Protein AF-A0A931EG20-F1 (afdb_monomer_lite)

Foldseek 3Di:
DDDDDDDPCPPDPDPPVSVVVVVVVVVVLVLCVLVVNNPPDPVVVVVVVVVVVVVVVPDDPVRVVVVVVVSVVSVVVVVVVVVVVVVVVVVVVVVPPPDDLVNLQVQLVVLVWDRDPDSVCSVVRSVVSVVVSVVVVD

Sequence (138 aa):
MSSNGNGNGNGNSHSPEQGLRVHHLANLGGLIALAGLDLEPPDFLLGALLSVAQEASRLTTSQRAHVATIGRKKLDERATGKRAWKSWRRAQDLHAITLSSGQVREIIEALGGQTPENPTKLVLALTEALTEVCDETA

Structure (mmCIF, N/CA/C/O backbone):
data_AF-A0A931EG20-F1
#
_entry.id   AF-A0A931EG20-F1
#
loop_
_atom_site.group_PDB
_atom_site.id
_atom_site.type_symbol
_atom_site.label_atom_id
_atom_site.label_alt_id
_atom_site.label_comp_id
_atom_site.label_asym_id
_atom_site.label_entity_id
_atom_site.label_seq_id
_atom_site.pdbx_PDB_ins_code
_atom_site.Cartn_x
_atom_site.Cartn_y
_atom_site.Cartn_z
_atom_site.occupancy
_atom_site.B_iso_or_equiv
_atom_site.auth_seq_id
_atom_site.auth_comp_id
_atom_site.auth_asym_id
_atom_site.auth_atom_id
_atom_site.pdbx_PDB_model_num
ATOM 1 N N . MET A 1 1 ? 32.138 -48.371 -7.899 1.00 37.22 1 MET A N 1
ATOM 2 C CA . MET A 1 1 ? 31.805 -47.570 -9.096 1.00 37.22 1 MET A CA 1
ATOM 3 C C . MET A 1 1 ? 30.295 -47.463 -9.143 1.00 37.22 1 MET A C 1
ATOM 5 O O . MET A 1 1 ? 29.659 -48.495 -9.040 1.00 37.22 1 MET A O 1
ATOM 9 N N . SER A 1 2 ? 29.628 -46.334 -9.260 1.00 36.34 2 SER A N 1
ATOM 10 C CA . SER A 1 2 ? 29.909 -44.942 -8.937 1.00 36.34 2 SER A CA 1
ATOM 11 C C . SER A 1 2 ? 28.528 -44.303 -8.768 1.00 36.34 2 SER A C 1
ATOM 13 O O . SER A 1 2 ? 27.530 -44.806 -9.276 1.00 36.34 2 SER A O 1
ATOM 15 N N . SER A 1 3 ? 28.524 -43.237 -7.990 1.00 41.59 3 SER A N 1
ATOM 16 C CA . SER A 1 3 ? 27.440 -42.436 -7.443 1.00 41.59 3 SER A CA 1
ATOM 17 C C . SER A 1 3 ? 26.235 -42.063 -8.323 1.00 41.59 3 SER A C 1
ATOM 19 O O . SER A 1 3 ? 26.326 -41.917 -9.536 1.00 41.59 3 SER A O 1
ATOM 21 N N . ASN A 1 4 ? 25.213 -41.632 -7.575 1.00 40.16 4 ASN A N 1
ATOM 22 C CA . ASN A 1 4 ? 24.498 -40.355 -7.701 1.00 40.16 4 ASN A CA 1
ATOM 23 C C . ASN A 1 4 ? 23.164 -40.307 -8.455 1.00 40.16 4 ASN A C 1
ATOM 25 O O . ASN A 1 4 ? 23.092 -40.399 -9.673 1.00 40.16 4 ASN A O 1
ATOM 29 N N . GLY A 1 5 ? 22.129 -39.957 -7.688 1.00 38.25 5 GLY A N 1
ATOM 30 C CA . GLY A 1 5 ? 20.849 -39.449 -8.164 1.00 38.25 5 GLY A CA 1
ATOM 31 C C . GLY A 1 5 ? 20.198 -38.556 -7.109 1.00 38.25 5 GLY A C 1
ATOM 32 O O . GLY A 1 5 ? 19.162 -38.909 -6.569 1.00 38.25 5 GLY A O 1
ATOM 33 N N . ASN A 1 6 ? 20.887 -37.460 -6.775 1.00 41.06 6 ASN A N 1
ATOM 34 C CA . ASN A 1 6 ? 20.415 -36.226 -6.137 1.00 41.06 6 ASN A CA 1
ATOM 35 C C . ASN A 1 6 ? 19.208 -36.296 -5.187 1.00 41.06 6 ASN A C 1
ATOM 37 O O . ASN A 1 6 ? 18.049 -36.212 -5.595 1.00 41.06 6 ASN A O 1
ATOM 41 N N . GLY A 1 7 ? 19.512 -36.182 -3.893 1.00 43.47 7 GLY A N 1
ATOM 42 C CA . GLY A 1 7 ? 18.669 -35.391 -3.011 1.00 43.47 7 GLY A CA 1
ATOM 43 C C . GLY A 1 7 ? 18.597 -33.959 -3.542 1.00 43.47 7 GLY A C 1
ATOM 44 O O . GLY A 1 7 ? 19.594 -33.245 -3.548 1.00 43.47 7 GLY A O 1
ATOM 45 N N . ASN A 1 8 ? 17.414 -33.543 -3.983 1.00 38.06 8 ASN A N 1
ATOM 46 C CA . ASN A 1 8 ? 17.073 -32.131 -4.092 1.00 38.06 8 ASN A CA 1
ATOM 47 C C . ASN A 1 8 ? 15.948 -31.845 -3.100 1.00 38.06 8 ASN A C 1
ATOM 49 O O . ASN A 1 8 ? 14.795 -31.617 -3.461 1.00 38.06 8 ASN A O 1
ATOM 53 N N . GLY A 1 9 ? 16.301 -31.925 -1.817 1.00 43.25 9 GLY A N 1
ATOM 54 C CA . GLY A 1 9 ? 15.524 -31.315 -0.752 1.00 43.25 9 GLY A CA 1
ATOM 55 C C . GLY A 1 9 ? 15.597 -29.804 -0.912 1.00 43.25 9 GLY A C 1
ATOM 56 O O . GLY A 1 9 ? 16.387 -29.151 -0.240 1.00 43.25 9 GLY A O 1
ATOM 57 N N . ASN A 1 10 ? 14.783 -29.244 -1.806 1.00 39.03 10 ASN A N 1
ATOM 58 C CA . ASN A 1 10 ? 14.537 -27.810 -1.815 1.00 39.03 10 ASN A CA 1
ATOM 59 C C . ASN A 1 10 ? 13.463 -27.525 -0.760 1.00 39.03 10 ASN A C 1
ATOM 61 O O . ASN A 1 10 ? 12.270 -27.412 -1.046 1.00 39.03 10 ASN A O 1
ATOM 65 N N . GLY A 1 11 ? 13.909 -27.531 0.496 1.00 47.09 11 GLY A N 1
ATOM 66 C CA . GLY A 1 11 ? 13.113 -27.249 1.679 1.00 47.09 11 GLY A CA 1
ATOM 67 C C . GLY A 1 11 ? 12.663 -25.796 1.700 1.00 47.09 11 GLY A C 1
ATOM 68 O O . GLY A 1 11 ? 13.296 -24.962 2.331 1.00 47.09 11 GLY A O 1
ATOM 69 N N . ASN A 1 12 ? 11.564 -25.509 1.007 1.00 51.78 12 ASN A N 1
ATOM 70 C CA . ASN A 1 12 ? 10.726 -24.341 1.275 1.00 51.78 12 ASN A CA 1
ATOM 71 C C . ASN A 1 12 ? 9.267 -24.583 0.855 1.00 51.78 12 ASN A C 1
ATOM 73 O O . ASN A 1 12 ? 8.557 -23.687 0.402 1.00 51.78 12 ASN A O 1
ATOM 77 N N . SER A 1 13 ? 8.800 -25.824 0.997 1.00 53.84 13 SER A N 1
ATOM 78 C CA . SER A 1 13 ? 7.386 -26.162 0.870 1.00 53.84 13 SER A CA 1
ATOM 79 C C . SER A 1 13 ? 6.662 -25.732 2.145 1.00 53.84 13 SER A C 1
ATOM 81 O O . SER A 1 13 ? 6.383 -26.548 3.023 1.00 53.84 13 SER A O 1
ATOM 83 N N . HIS A 1 14 ? 6.407 -24.430 2.275 1.00 53.72 14 HIS A N 1
ATOM 84 C CA . HIS A 1 14 ? 5.450 -23.932 3.255 1.00 53.72 14 HIS A CA 1
ATOM 85 C C . HIS A 1 14 ? 4.123 -24.664 3.054 1.00 53.72 14 HIS A C 1
ATOM 87 O O . HIS A 1 14 ? 3.659 -24.811 1.919 1.00 53.72 14 HIS A O 1
ATOM 93 N N . SER A 1 15 ? 3.493 -25.105 4.143 1.00 68.62 15 SER A N 1
ATOM 94 C CA . SER A 1 15 ? 2.107 -25.557 4.041 1.00 68.62 15 SER A CA 1
ATOM 95 C C . SER A 1 15 ? 1.241 -24.405 3.502 1.00 68.62 15 SER A C 1
ATOM 97 O O . SER A 1 15 ? 1.586 -23.233 3.705 1.00 68.62 15 SER A O 1
ATOM 99 N N . PRO A 1 16 ? 0.109 -24.682 2.836 1.00 68.56 16 PRO A N 1
ATOM 100 C CA . PRO A 1 16 ? -0.788 -23.631 2.349 1.00 68.56 16 PRO A CA 1
ATOM 101 C C . PRO A 1 16 ? -1.142 -22.595 3.432 1.00 68.56 16 PRO A C 1
ATOM 103 O O . PRO A 1 16 ? -1.166 -21.393 3.174 1.00 68.56 16 PRO A O 1
ATOM 106 N N . GLU A 1 17 ? -1.316 -23.049 4.676 1.00 69.81 17 GLU A N 1
ATOM 107 C CA . GLU A 1 17 ? -1.572 -22.203 5.846 1.00 69.81 17 GLU A CA 1
ATOM 108 C C . GLU A 1 17 ? -0.372 -21.328 6.238 1.00 69.81 17 GLU A C 1
ATOM 110 O O . GLU A 1 17 ? -0.539 -20.158 6.590 1.00 69.81 17 GLU A O 1
ATOM 115 N N . GLN A 1 18 ? 0.848 -21.864 6.158 1.00 63.72 18 GLN A N 1
ATOM 116 C CA . GLN A 1 18 ? 2.073 -21.094 6.381 1.00 63.72 18 GLN A CA 1
ATOM 117 C C . GLN A 1 18 ? 2.273 -20.044 5.281 1.00 63.72 18 GLN A C 1
ATOM 119 O O . GLN A 1 18 ? 2.615 -18.904 5.591 1.00 63.72 18 GLN A O 1
ATOM 124 N N . GLY A 1 19 ? 1.973 -20.380 4.023 1.00 59.84 19 GLY A N 1
ATOM 125 C CA . GLY A 1 19 ? 1.984 -19.427 2.909 1.00 59.84 19 GLY A CA 1
ATOM 126 C C . GLY A 1 19 ? 0.989 -18.277 3.108 1.00 59.84 19 GLY A C 1
ATOM 127 O O . GLY A 1 19 ? 1.346 -17.110 2.943 1.00 59.84 19 GLY A O 1
ATOM 128 N N . LEU A 1 20 ? -0.233 -18.586 3.554 1.00 66.25 20 LEU A N 1
ATOM 129 C CA . LEU A 1 20 ? -1.257 -17.594 3.908 1.00 66.25 20 LEU A CA 1
ATOM 130 C C . LEU A 1 20 ? -0.806 -16.674 5.048 1.00 66.25 20 LEU A C 1
ATOM 132 O O . LEU A 1 20 ? -0.972 -15.456 4.958 1.00 66.25 20 LEU A O 1
ATOM 136 N N . ARG A 1 21 ? -0.201 -17.234 6.102 1.00 64.56 21 ARG A N 1
ATOM 137 C CA . ARG A 1 21 ? 0.314 -16.461 7.243 1.00 64.56 21 ARG A CA 1
ATOM 138 C C . ARG A 1 21 ? 1.452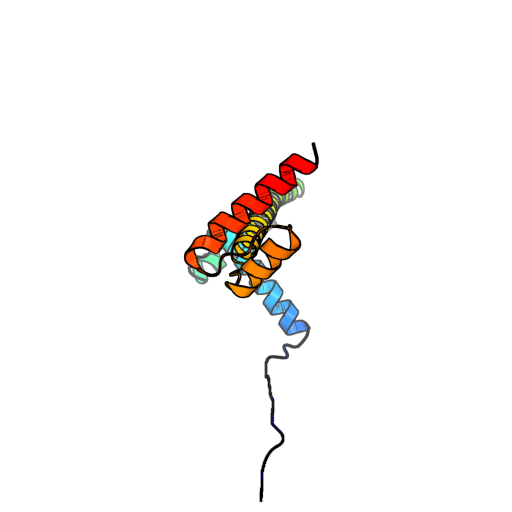 -15.527 6.844 1.00 64.56 21 ARG A C 1
ATOM 140 O O . ARG A 1 21 ? 1.418 -14.355 7.208 1.00 64.56 21 ARG A O 1
ATOM 147 N N . VAL A 1 22 ? 2.421 -16.006 6.064 1.00 62.81 22 VAL A N 1
ATOM 148 C CA . VAL A 1 22 ? 3.538 -15.182 5.570 1.00 62.81 22 VAL A CA 1
ATOM 149 C C . VAL A 1 22 ? 3.023 -14.050 4.683 1.00 62.81 22 VAL A C 1
ATOM 151 O O . VAL A 1 22 ? 3.418 -12.899 4.859 1.00 62.81 22 VAL A O 1
ATOM 154 N N . HIS A 1 23 ? 2.082 -14.342 3.783 1.00 68.38 23 HIS A N 1
ATOM 155 C CA . HIS A 1 23 ? 1.463 -13.321 2.942 1.00 68.38 23 HIS A CA 1
ATOM 156 C C . HIS A 1 23 ? 0.683 -12.284 3.767 1.00 68.38 23 HIS A C 1
ATOM 158 O O . HIS A 1 23 ? 0.747 -11.084 3.494 1.00 68.38 23 HIS A O 1
ATOM 164 N N . HIS A 1 24 ? -0.027 -12.724 4.808 1.00 66.19 24 HIS A N 1
ATOM 165 C CA . HIS A 1 24 ? -0.744 -11.825 5.707 1.00 66.19 24 HIS A CA 1
ATOM 166 C C . HIS A 1 24 ? 0.207 -10.904 6.486 1.00 66.19 24 HIS A C 1
ATOM 168 O O . HIS A 1 24 ? -0.017 -9.695 6.525 1.00 66.19 24 HIS A O 1
ATOM 174 N N . LEU A 1 25 ? 1.305 -11.444 7.023 1.00 63.78 25 LEU A N 1
AT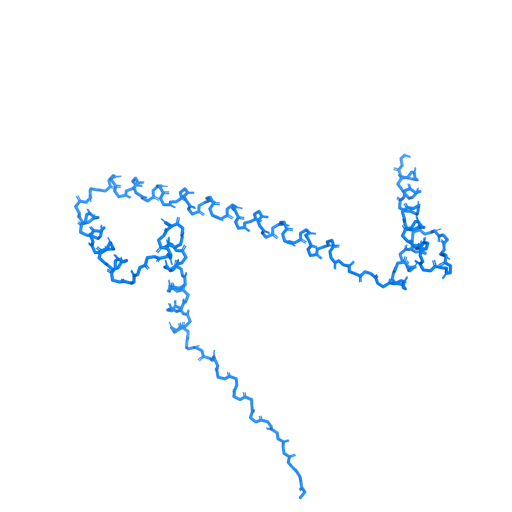OM 175 C CA . LEU A 1 25 ? 2.340 -10.667 7.712 1.00 63.78 25 LEU A CA 1
ATOM 176 C C . LEU A 1 25 ? 3.045 -9.678 6.773 1.00 63.78 25 LEU A C 1
ATOM 178 O O . LEU A 1 25 ? 3.237 -8.521 7.139 1.00 63.78 25 LEU A O 1
ATOM 182 N N . ALA A 1 26 ? 3.355 -10.085 5.539 1.00 63.22 26 ALA A N 1
ATOM 183 C CA . ALA A 1 26 ? 3.920 -9.195 4.524 1.00 63.22 26 ALA A CA 1
ATOM 184 C C . ALA A 1 26 ? 2.962 -8.043 4.168 1.00 63.22 26 ALA A C 1
ATOM 186 O O . ALA A 1 26 ? 3.391 -6.906 3.957 1.00 63.22 26 ALA A O 1
ATOM 187 N N . ASN A 1 27 ? 1.654 -8.311 4.145 1.00 76.00 27 ASN A N 1
ATOM 188 C CA . ASN A 1 27 ? 0.645 -7.273 3.962 1.00 76.00 27 ASN A CA 1
ATOM 189 C C . ASN A 1 27 ? 0.577 -6.315 5.153 1.00 76.00 27 ASN A C 1
ATOM 191 O O . ASN A 1 27 ? 0.508 -5.109 4.925 1.00 76.00 27 ASN A O 1
ATOM 195 N N . LEU A 1 28 ? 0.646 -6.814 6.392 1.00 74.25 28 LEU A N 1
ATOM 196 C CA . LEU A 1 28 ? 0.685 -5.969 7.590 1.00 74.25 28 LEU A CA 1
ATOM 197 C C . LEU A 1 28 ? 1.933 -5.079 7.609 1.00 74.25 28 LEU A C 1
ATOM 199 O O . LEU A 1 28 ? 1.795 -3.866 7.738 1.00 74.25 28 LEU A O 1
ATOM 203 N N . GLY A 1 29 ? 3.122 -5.634 7.358 1.00 77.75 29 GLY A N 1
ATOM 204 C CA . GLY A 1 29 ? 4.349 -4.839 7.211 1.00 77.75 29 GLY A CA 1
ATOM 205 C C . GLY A 1 29 ? 4.238 -3.799 6.090 1.00 77.75 29 GLY A C 1
ATOM 206 O O . GLY A 1 29 ? 4.625 -2.645 6.249 1.00 77.75 29 GLY A O 1
ATOM 207 N N . GLY A 1 30 ? 3.597 -4.165 4.976 1.00 78.44 30 GLY A N 1
ATOM 208 C CA . GLY A 1 30 ? 3.308 -3.240 3.885 1.00 78.44 30 GLY A CA 1
ATOM 209 C C . GLY A 1 30 ? 2.343 -2.106 4.249 1.00 78.44 30 GLY A C 1
ATOM 210 O O . GLY A 1 30 ? 2.434 -1.051 3.630 1.00 78.44 30 GLY A O 1
ATOM 211 N N . LEU A 1 31 ? 1.427 -2.299 5.202 1.00 82.06 31 LEU A N 1
ATOM 212 C CA . LEU A 1 31 ? 0.543 -1.243 5.713 1.00 82.06 31 LEU A CA 1
ATOM 213 C C . LEU A 1 31 ? 1.278 -0.322 6.692 1.00 82.06 31 LEU A C 1
ATOM 215 O O . LEU A 1 31 ? 1.123 0.891 6.593 1.00 82.06 31 LEU A O 1
ATOM 219 N N . ILE A 1 32 ? 2.111 -0.884 7.571 1.00 83.69 32 ILE A N 1
ATOM 220 C CA . ILE A 1 32 ? 2.969 -0.125 8.495 1.00 83.69 32 ILE A CA 1
ATOM 221 C C . ILE A 1 32 ? 3.905 0.814 7.717 1.00 83.69 32 ILE A C 1
ATOM 223 O O . ILE A 1 32 ? 3.964 2.004 8.018 1.00 83.69 32 ILE A O 1
ATOM 227 N N . ALA A 1 33 ? 4.530 0.330 6.640 1.00 82.62 33 ALA A N 1
ATOM 228 C CA . ALA A 1 33 ? 5.366 1.162 5.772 1.00 82.62 33 ALA A CA 1
ATOM 229 C C . ALA A 1 33 ? 4.580 2.272 5.052 1.00 82.62 33 ALA A C 1
ATOM 231 O O . ALA A 1 33 ? 5.057 3.391 4.909 1.00 82.62 33 ALA A O 1
ATOM 232 N N . LEU A 1 34 ? 3.341 2.009 4.618 1.00 80.81 34 LEU A N 1
ATOM 233 C CA . LEU A 1 34 ? 2.494 3.054 4.018 1.00 80.81 34 LEU A CA 1
ATOM 234 C C . LEU A 1 34 ? 2.066 4.124 5.016 1.00 80.81 34 LEU A C 1
ATOM 236 O O . LEU A 1 34 ? 1.795 5.253 4.611 1.00 80.81 34 LEU A O 1
ATOM 240 N N . ALA A 1 35 ? 1.975 3.755 6.290 1.00 82.94 35 ALA A N 1
ATOM 241 C CA . ALA A 1 35 ? 1.728 4.680 7.381 1.00 82.94 35 ALA A CA 1
ATOM 242 C C . ALA A 1 35 ? 2.996 5.450 7.805 1.00 82.94 35 ALA A C 1
ATOM 244 O O . ALA A 1 35 ? 2.882 6.348 8.633 1.00 82.94 35 ALA A O 1
ATOM 245 N N . GLY A 1 36 ? 4.170 5.135 7.237 1.00 83.44 36 GLY A N 1
ATOM 246 C CA . GLY A 1 36 ? 5.450 5.768 7.573 1.00 83.44 36 GLY A CA 1
ATOM 247 C C . GLY A 1 36 ? 6.025 5.329 8.921 1.00 83.44 36 GLY A C 1
ATOM 248 O O . GLY A 1 36 ? 6.755 6.091 9.542 1.00 83.44 36 GLY A O 1
ATOM 249 N N . LEU A 1 37 ? 5.653 4.137 9.394 1.00 83.75 37 LEU A N 1
ATOM 250 C CA . LEU A 1 37 ? 6.030 3.610 10.709 1.00 83.75 37 LEU A CA 1
ATOM 251 C C . LEU A 1 37 ? 7.026 2.438 10.612 1.00 83.75 37 LEU A C 1
ATOM 253 O O . LEU A 1 37 ? 7.235 1.715 11.578 1.00 83.75 37 LEU A O 1
ATOM 257 N N . ASP A 1 38 ? 7.627 2.201 9.446 1.00 84.56 38 ASP A N 1
ATOM 258 C CA . ASP A 1 38 ? 8.535 1.074 9.188 1.00 84.56 38 ASP A CA 1
ATOM 259 C C . ASP A 1 38 ? 9.909 1.192 9.862 1.00 84.56 38 ASP A C 1
ATOM 261 O O . ASP A 1 38 ? 10.647 0.209 9.904 1.00 84.56 38 ASP A O 1
ATOM 265 N N . LEU A 1 39 ? 10.232 2.363 10.415 1.00 86.44 39 LEU A N 1
ATOM 266 C CA . LEU A 1 39 ? 11.452 2.605 11.190 1.00 86.44 39 LEU A CA 1
ATOM 267 C C . LEU A 1 39 ? 11.240 2.500 12.706 1.00 86.44 39 LEU A C 1
ATOM 269 O O . LEU A 1 39 ? 12.213 2.537 13.458 1.00 86.44 39 LEU A O 1
ATOM 273 N N . GLU A 1 40 ? 9.992 2.380 13.158 1.00 88.19 40 GLU A N 1
ATOM 274 C CA . GLU A 1 40 ? 9.671 2.357 14.582 1.00 88.19 40 GLU A CA 1
ATOM 275 C C . GLU A 1 40 ? 9.945 0.982 15.210 1.00 88.19 40 GLU A C 1
ATOM 277 O O . GLU A 1 40 ? 9.772 -0.056 14.555 1.00 88.19 40 GLU A O 1
ATOM 282 N N . PRO A 1 41 ? 10.345 0.933 16.493 1.00 88.19 41 PRO A N 1
ATOM 283 C CA . PRO A 1 41 ? 10.641 -0.327 17.151 1.00 88.19 41 PRO A CA 1
ATOM 284 C C . PRO A 1 41 ? 9.355 -1.137 17.436 1.00 88.19 41 PRO A C 1
ATOM 286 O O . PRO A 1 41 ? 8.257 -0.575 17.547 1.00 88.19 41 PRO A O 1
ATOM 289 N N . PRO A 1 42 ? 9.447 -2.479 17.555 1.00 84.75 42 PRO A N 1
ATOM 290 C CA . PRO A 1 42 ? 8.269 -3.349 17.649 1.00 84.75 42 PRO A CA 1
ATOM 291 C C . PRO A 1 42 ? 7.355 -3.080 18.852 1.00 84.75 42 PRO A C 1
ATOM 293 O O . PRO A 1 42 ? 6.142 -3.266 18.760 1.00 84.75 42 PRO A O 1
ATOM 296 N N . ASP A 1 43 ? 7.921 -2.657 19.979 1.00 89.19 43 ASP A N 1
ATOM 297 C CA . ASP A 1 43 ? 7.203 -2.303 21.204 1.00 89.19 43 ASP A CA 1
ATOM 298 C C . ASP A 1 43 ? 6.376 -1.022 21.031 1.00 89.19 43 ASP A C 1
ATOM 300 O O . ASP A 1 43 ? 5.198 -1.003 21.400 1.00 89.19 43 ASP A O 1
ATOM 304 N N . PHE A 1 44 ? 6.939 0.005 20.387 1.00 90.50 44 PHE A N 1
ATOM 305 C CA . PHE A 1 44 ? 6.198 1.211 20.014 1.00 90.50 44 PHE A CA 1
ATOM 306 C C . PHE A 1 44 ? 5.051 0.883 19.056 1.00 90.50 44 PHE A C 1
ATOM 308 O O . PHE A 1 44 ? 3.912 1.289 19.293 1.00 90.50 44 PHE A O 1
ATOM 315 N N . LEU A 1 45 ? 5.322 0.100 18.005 1.00 87.38 45 LEU A N 1
ATOM 316 C CA . LEU A 1 45 ? 4.303 -0.320 17.039 1.00 87.38 45 LEU A CA 1
ATOM 317 C C . LEU A 1 45 ? 3.154 -1.070 17.715 1.00 87.38 45 LEU A C 1
ATOM 319 O O . LEU A 1 45 ? 1.985 -0.792 17.443 1.00 87.38 45 LEU A O 1
ATOM 323 N N . LEU A 1 46 ? 3.471 -1.994 18.625 1.00 87.31 46 LEU A N 1
ATOM 324 C CA . LEU A 1 46 ? 2.465 -2.720 19.390 1.00 87.31 46 LEU A CA 1
ATOM 325 C C . LEU A 1 46 ? 1.642 -1.772 20.275 1.00 87.31 46 LEU A C 1
ATOM 327 O O . LEU A 1 46 ? 0.414 -1.844 20.257 1.00 87.31 46 LEU A O 1
ATOM 331 N N . GLY A 1 47 ? 2.288 -0.855 21.000 1.00 92.94 47 GLY A N 1
ATOM 332 C CA . GLY A 1 47 ? 1.605 0.144 21.827 1.00 92.94 47 GLY A CA 1
ATOM 333 C C . GLY A 1 47 ? 0.690 1.070 21.017 1.00 92.94 47 GLY A C 1
ATOM 334 O O . GLY A 1 47 ? -0.454 1.323 21.410 1.00 92.94 47 GLY A O 1
ATOM 335 N N . ALA A 1 48 ? 1.148 1.515 19.847 1.00 90.44 48 ALA A N 1
ATOM 336 C CA . ALA A 1 48 ? 0.367 2.326 18.921 1.00 90.44 48 ALA A CA 1
ATOM 337 C C . ALA A 1 48 ? -0.857 1.558 18.397 1.00 90.44 48 ALA A C 1
ATOM 339 O O . ALA A 1 48 ? -1.973 2.076 18.440 1.00 90.44 48 ALA A O 1
ATOM 340 N N . LEU A 1 49 ? -0.683 0.303 17.970 1.00 89.25 49 LEU A N 1
ATOM 341 C CA . LEU A 1 49 ? -1.784 -0.541 17.494 1.00 89.25 49 LEU A CA 1
ATOM 342 C C . LEU A 1 49 ? -2.813 -0.831 18.592 1.00 89.25 49 LEU A C 1
ATOM 344 O O . LEU A 1 49 ? -4.012 -0.793 18.318 1.00 89.25 49 LEU A O 1
ATOM 348 N N . LEU A 1 50 ? -2.3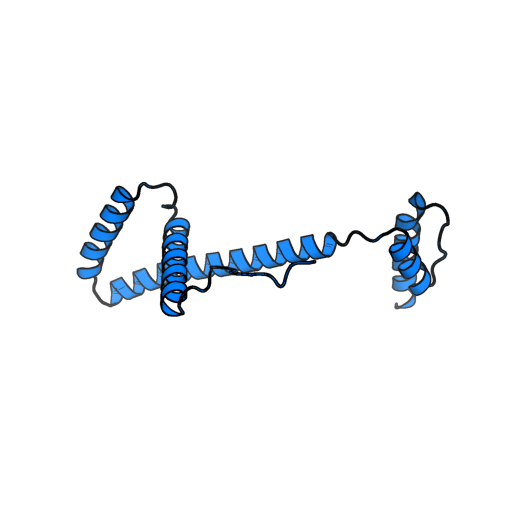74 -1.074 19.829 1.00 91.94 50 LEU A N 1
ATOM 349 C CA . LEU A 1 50 ? -3.270 -1.261 20.975 1.00 91.94 50 LEU A CA 1
ATOM 350 C C . LEU A 1 50 ? -4.064 0.014 21.287 1.00 91.94 50 LEU A C 1
ATOM 352 O O . LEU A 1 50 ? -5.275 -0.055 21.504 1.00 91.94 50 LEU A O 1
ATOM 356 N N . SER A 1 51 ? -3.410 1.176 21.233 1.00 93.50 51 SER A N 1
ATOM 357 C CA . SER A 1 51 ? -4.063 2.478 21.420 1.00 93.50 51 SER A CA 1
ATOM 358 C C . SER A 1 51 ? -5.113 2.735 20.334 1.00 93.50 51 SER A C 1
ATOM 360 O O . SER A 1 51 ? -6.253 3.095 20.629 1.00 93.50 51 SER A O 1
ATOM 362 N N . VAL A 1 52 ? -4.770 2.462 19.071 1.00 92.19 52 VAL A N 1
ATOM 363 C CA . VAL A 1 52 ? -5.700 2.565 17.937 1.00 92.19 52 VAL A CA 1
ATOM 364 C C . VAL A 1 52 ? -6.850 1.568 18.066 1.00 92.19 52 VAL A C 1
ATOM 366 O O . VAL A 1 52 ? -7.983 1.925 17.765 1.00 92.19 52 VAL A O 1
ATOM 369 N N . ALA A 1 53 ? -6.606 0.338 18.524 1.00 90.81 53 ALA A N 1
ATOM 370 C CA . ALA A 1 53 ? -7.659 -0.657 18.726 1.00 90.81 53 ALA A CA 1
ATOM 371 C C . ALA A 1 53 ? -8.664 -0.210 19.798 1.00 90.81 53 ALA A C 1
ATOM 373 O O . ALA A 1 53 ? -9.878 -0.348 19.613 1.00 90.81 53 ALA A O 1
ATOM 374 N N . GLN A 1 54 ? -8.165 0.374 20.891 1.00 95.12 54 GLN A N 1
ATOM 375 C CA . GLN A 1 54 ? -9.009 0.946 21.932 1.00 95.12 54 GLN A CA 1
ATOM 376 C C . GLN A 1 54 ? -9.850 2.104 21.387 1.00 95.12 54 GLN A C 1
ATOM 378 O O . GLN A 1 54 ? -11.062 2.124 21.603 1.00 95.12 54 GLN A O 1
ATOM 383 N N . GLU A 1 55 ? -9.251 3.018 20.629 1.00 93.44 55 GLU A N 1
ATOM 384 C CA . GLU A 1 55 ? -9.982 4.137 20.033 1.00 93.44 55 GLU A CA 1
ATOM 385 C C . GLU A 1 55 ? -11.005 3.657 18.996 1.00 93.44 55 GLU A C 1
ATOM 387 O O . GLU A 1 55 ? -12.172 4.044 19.026 1.00 93.44 55 GLU A O 1
ATOM 392 N N . ALA A 1 56 ? -10.616 2.707 18.145 1.00 92.75 56 ALA A N 1
ATOM 393 C CA . ALA A 1 56 ? -11.490 2.098 17.154 1.00 92.75 56 ALA A CA 1
ATOM 394 C C . ALA A 1 56 ? -12.732 1.469 17.796 1.00 92.75 56 ALA A C 1
ATOM 396 O O . ALA A 1 56 ? -13.821 1.571 17.233 1.00 92.75 56 ALA A O 1
ATOM 397 N N . SER A 1 57 ? -12.597 0.852 18.978 1.00 94.06 57 SER A N 1
ATOM 398 C CA . SER A 1 57 ? -13.723 0.252 19.708 1.00 94.06 57 SER A CA 1
ATOM 399 C C . SER A 1 57 ? -14.823 1.260 20.065 1.00 94.06 57 SER A C 1
ATOM 401 O O . SER A 1 57 ? -15.990 0.878 20.128 1.00 94.06 57 SER A O 1
ATOM 403 N N . ARG A 1 58 ? -14.474 2.544 20.208 1.00 96.81 58 ARG A N 1
ATOM 404 C CA . ARG A 1 58 ? -15.385 3.639 20.574 1.00 96.81 58 ARG A CA 1
ATOM 405 C C . ARG A 1 58 ? -16.036 4.317 19.370 1.00 96.81 58 ARG A C 1
ATOM 407 O O . ARG A 1 58 ? -16.965 5.101 19.542 1.00 96.81 58 ARG A O 1
ATOM 414 N N . LEU A 1 59 ? -15.564 4.026 18.158 1.00 95.81 59 LEU A N 1
ATOM 415 C CA . LEU A 1 59 ? -16.073 4.659 16.948 1.00 95.81 59 LEU A CA 1
ATOM 416 C C . LEU A 1 59 ? -17.462 4.140 16.576 1.00 95.81 59 LEU A C 1
ATOM 418 O O . LEU A 1 59 ? -17.699 2.930 16.475 1.00 95.81 59 LEU A O 1
ATOM 422 N N . THR A 1 60 ? -18.336 5.084 16.246 1.00 97.44 60 THR A N 1
ATOM 423 C CA . THR A 1 60 ? -19.619 4.826 15.588 1.00 97.44 60 THR A CA 1
ATOM 424 C C . THR A 1 60 ? -19.418 4.294 14.164 1.00 97.44 60 THR A C 1
ATOM 426 O O . THR A 1 60 ? -18.344 4.417 13.566 1.00 97.44 60 THR A O 1
ATOM 429 N N . THR A 1 61 ? -20.472 3.733 13.569 1.00 95.31 61 THR A N 1
ATOM 430 C CA . THR A 1 61 ? -20.428 3.190 12.201 1.00 95.31 61 THR A CA 1
ATOM 431 C C . THR A 1 61 ? -20.000 4.230 11.161 1.00 95.31 61 THR A C 1
ATOM 433 O O . THR A 1 61 ? -19.198 3.919 10.281 1.00 95.31 61 THR A O 1
ATOM 436 N N . SER A 1 62 ? -20.479 5.474 11.269 1.00 94.81 62 SER A N 1
ATOM 437 C CA . SER A 1 62 ? -20.123 6.552 10.335 1.00 94.81 62 SER A CA 1
ATOM 438 C C . SER A 1 62 ? -18.649 6.950 10.453 1.00 94.81 62 SER A C 1
ATOM 4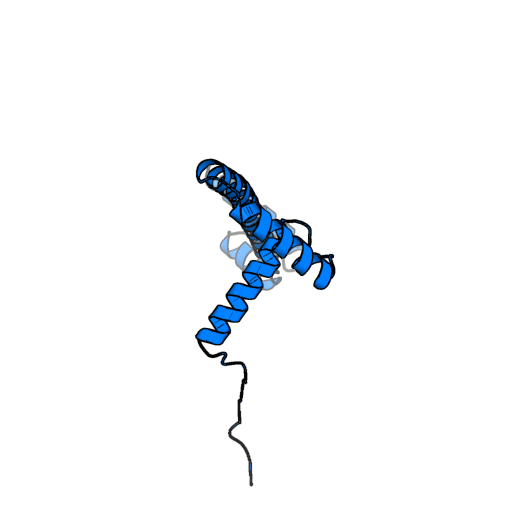40 O O . SER A 1 62 ? -17.969 7.115 9.441 1.00 94.81 62 SER A O 1
ATOM 442 N N . GLN A 1 63 ? -18.117 7.016 11.675 1.00 95.38 63 GLN A N 1
ATOM 443 C CA . GLN A 1 63 ? -16.699 7.293 11.918 1.00 95.38 63 GLN A CA 1
ATOM 444 C C . GLN A 1 63 ? -15.805 6.165 11.388 1.00 95.38 63 GLN A C 1
ATOM 446 O O . GLN A 1 63 ? -14.796 6.430 10.736 1.00 95.38 63 GLN A O 1
ATOM 451 N N . ARG A 1 64 ? -16.204 4.900 11.577 1.00 93.94 64 ARG A N 1
ATOM 452 C CA . ARG A 1 64 ? -15.498 3.747 10.990 1.00 93.94 64 ARG A CA 1
ATOM 453 C C . ARG A 1 64 ? -15.491 3.798 9.461 1.00 93.94 64 ARG A C 1
ATOM 455 O O . ARG A 1 64 ? -14.457 3.534 8.850 1.00 93.94 64 ARG A O 1
ATOM 462 N N . ALA A 1 65 ? -16.610 4.177 8.841 1.00 92.56 65 ALA A N 1
ATOM 463 C CA . ALA A 1 65 ? -16.693 4.350 7.390 1.00 92.56 65 ALA A CA 1
ATOM 464 C C . ALA A 1 65 ? -15.767 5.473 6.887 1.00 92.56 65 ALA A C 1
ATOM 466 O O . ALA A 1 65 ? -15.111 5.324 5.851 1.00 92.56 65 ALA A O 1
ATOM 467 N N . HIS A 1 66 ? -15.652 6.567 7.642 1.00 93.94 66 HIS A N 1
ATOM 468 C CA . HIS A 1 66 ? -14.723 7.649 7.325 1.00 93.94 66 HIS A CA 1
ATOM 469 C C . HIS A 1 66 ? -13.257 7.187 7.380 1.00 93.94 66 HIS A C 1
ATOM 471 O O . HIS A 1 66 ? -12.523 7.371 6.408 1.00 93.94 66 HIS A O 1
ATOM 477 N N . VAL A 1 67 ? -12.847 6.492 8.449 1.00 91.88 67 VAL A N 1
ATOM 478 C CA . VAL A 1 67 ? -11.493 5.912 8.572 1.00 91.88 67 VAL A CA 1
ATOM 479 C C . VAL A 1 67 ? -11.192 4.954 7.413 1.00 91.88 67 VAL A C 1
ATOM 481 O O . VAL A 1 67 ? -10.129 5.034 6.793 1.00 91.88 67 VAL A O 1
ATOM 484 N N . ALA A 1 68 ? -12.148 4.094 7.052 1.00 90.81 68 ALA A N 1
ATOM 485 C CA . ALA A 1 68 ? -12.005 3.186 5.915 1.00 90.81 68 ALA A CA 1
ATOM 486 C C . ALA A 1 68 ? -11.836 3.930 4.578 1.00 90.81 68 ALA A C 1
ATOM 488 O O . ALA A 1 68 ? -11.104 3.464 3.703 1.00 90.81 68 ALA A O 1
ATOM 489 N N . THR A 1 69 ? -12.479 5.089 4.419 1.00 92.50 69 THR A N 1
ATOM 490 C CA . THR A 1 69 ? -12.359 5.933 3.221 1.00 92.50 69 THR A CA 1
ATOM 491 C C . THR A 1 69 ? -10.954 6.523 3.095 1.00 92.50 69 THR A C 1
ATOM 493 O O . THR A 1 69 ? -10.362 6.465 2.016 1.00 92.50 69 THR A O 1
ATOM 496 N N . ILE A 1 70 ? -10.377 7.010 4.199 1.00 90.75 70 ILE A N 1
ATOM 497 C CA . ILE A 1 70 ? -8.990 7.503 4.238 1.00 90.75 70 ILE A CA 1
ATOM 498 C C . ILE A 1 70 ? -8.017 6.385 3.842 1.00 90.75 70 ILE A C 1
ATOM 500 O O . ILE A 1 70 ? -7.185 6.569 2.950 1.00 90.75 70 ILE A O 1
ATOM 504 N N . GLY A 1 71 ? -8.156 5.209 4.466 1.00 87.06 71 GLY A N 1
ATOM 505 C CA . GLY A 1 71 ? -7.310 4.053 4.169 1.00 87.06 71 GLY A CA 1
ATOM 506 C C . GLY A 1 71 ? -7.401 3.623 2.703 1.00 87.06 71 GLY A C 1
ATOM 507 O O . GLY A 1 71 ? -6.381 3.353 2.071 1.00 87.06 71 GLY A O 1
ATOM 508 N N . ARG A 1 72 ? -8.610 3.633 2.128 1.00 85.81 72 ARG A N 1
ATOM 509 C CA . ARG A 1 72 ? -8.836 3.290 0.718 1.00 85.81 72 ARG A CA 1
ATOM 510 C C . ARG A 1 72 ? -8.107 4.233 -0.227 1.00 85.81 72 ARG A C 1
ATOM 512 O O . ARG A 1 72 ? -7.364 3.759 -1.078 1.00 85.81 72 ARG A O 1
ATOM 519 N N . LYS A 1 73 ? -8.213 5.545 0.002 1.00 87.06 73 LYS A N 1
ATOM 520 C CA . LYS A 1 73 ? -7.496 6.552 -0.790 1.00 87.06 73 LYS A CA 1
ATOM 521 C C . LYS A 1 73 ? -5.984 6.302 -0.789 1.00 87.06 73 LYS A C 1
ATOM 523 O O . LYS A 1 73 ? -5.359 6.315 -1.845 1.00 87.06 73 LYS A O 1
ATOM 528 N N . LYS A 1 74 ? -5.395 6.006 0.375 1.00 83.00 74 LYS A N 1
ATOM 529 C CA . LYS A 1 74 ? -3.957 5.702 0.485 1.00 83.00 74 LYS A CA 1
ATOM 530 C C . LYS A 1 74 ? -3.559 4.409 -0.229 1.00 83.00 74 LYS A C 1
ATOM 532 O O . LYS A 1 74 ? -2.502 4.346 -0.860 1.00 83.00 74 LYS A O 1
ATOM 537 N N . LEU A 1 75 ? -4.400 3.379 -0.166 1.00 83.44 75 LEU A N 1
ATOM 538 C CA . LEU A 1 75 ? -4.179 2.140 -0.913 1.00 83.44 75 LEU A CA 1
ATOM 539 C C . LEU A 1 75 ? -4.267 2.362 -2.427 1.00 83.44 75 LEU A C 1
ATOM 541 O O . LEU A 1 75 ? -3.445 1.809 -3.159 1.00 83.44 75 LEU A O 1
ATOM 545 N N . ASP A 1 76 ? -5.195 3.199 -2.885 1.00 80.25 76 ASP A N 1
ATOM 546 C CA . ASP A 1 76 ? -5.351 3.553 -4.297 1.00 80.25 76 ASP A CA 1
ATOM 547 C C . ASP A 1 76 ? -4.157 4.369 -4.814 1.00 80.25 76 ASP A C 1
ATOM 549 O O . ASP A 1 76 ? -3.618 4.066 -5.885 1.00 80.25 76 ASP A O 1
ATOM 553 N N . GLU A 1 77 ? -3.666 5.333 -4.026 1.00 79.31 77 GLU A N 1
ATOM 554 C CA . GLU A 1 77 ? -2.424 6.075 -4.296 1.00 79.31 77 GLU A CA 1
ATOM 555 C C . GLU A 1 77 ? -1.241 5.108 -4.464 1.00 79.31 77 GLU A C 1
ATOM 557 O O . GLU A 1 77 ? -0.529 5.149 -5.472 1.00 79.31 77 GLU A O 1
ATOM 562 N N . ARG A 1 78 ? -1.073 4.150 -3.540 1.00 79.06 78 ARG A N 1
ATOM 563 C CA . ARG A 1 78 ? -0.028 3.119 -3.645 1.00 79.06 78 ARG A CA 1
ATOM 564 C C . ARG A 1 78 ? -0.219 2.222 -4.862 1.00 79.06 78 ARG A C 1
ATOM 566 O O . ARG A 1 78 ? 0.757 1.881 -5.526 1.00 79.06 78 ARG A O 1
ATOM 573 N N . ALA A 1 79 ? -1.439 1.771 -5.140 1.00 75.25 79 ALA A N 1
ATOM 574 C CA . ALA A 1 79 ? -1.717 0.901 -6.277 1.00 75.25 79 ALA A CA 1
ATOM 575 C C . ALA A 1 79 ? -1.390 1.607 -7.599 1.00 75.25 79 ALA A C 1
ATOM 577 O O . ALA A 1 79 ? -0.865 0.976 -8.518 1.00 75.25 79 ALA A O 1
ATOM 578 N N . THR A 1 80 ? -1.659 2.909 -7.670 1.00 67.69 80 THR A N 1
ATOM 579 C CA . THR A 1 80 ? -1.304 3.776 -8.796 1.00 67.69 80 THR A CA 1
ATOM 580 C C . THR A 1 80 ? 0.211 3.950 -8.893 1.00 67.69 80 THR A C 1
ATOM 582 O O . THR A 1 80 ? 0.779 3.680 -9.948 1.00 67.69 80 THR A O 1
ATOM 585 N N . GLY A 1 81 ? 0.893 4.253 -7.783 1.00 66.19 81 GLY A N 1
ATOM 586 C CA . GLY A 1 81 ? 2.356 4.345 -7.730 1.00 66.19 81 GLY A CA 1
ATOM 587 C C . GLY A 1 81 ? 3.063 3.038 -8.113 1.00 66.19 81 GLY A C 1
ATOM 588 O O . GLY A 1 81 ? 3.997 3.045 -8.908 1.00 66.19 81 GLY A O 1
ATOM 589 N N . LYS A 1 82 ? 2.570 1.882 -7.646 1.00 71.12 82 LYS A N 1
ATOM 590 C CA . LYS A 1 82 ? 3.075 0.555 -8.048 1.00 71.12 82 LYS A CA 1
ATOM 591 C C . LYS A 1 82 ? 2.882 0.296 -9.539 1.00 71.12 82 LYS A C 1
ATOM 593 O O . LYS A 1 82 ? 3.765 -0.284 -10.168 1.00 71.12 82 LYS A O 1
ATOM 598 N N . ARG A 1 83 ? 1.730 0.678 -10.098 1.00 63.84 83 ARG A N 1
ATOM 599 C CA . ARG A 1 83 ? 1.447 0.543 -11.534 1.00 63.84 83 ARG A CA 1
ATOM 600 C C . ARG A 1 83 ? 2.377 1.429 -12.359 1.00 63.84 83 ARG A C 1
ATOM 602 O O . ARG A 1 83 ? 2.983 0.922 -13.300 1.00 63.84 83 ARG A O 1
ATOM 609 N N . ALA A 1 84 ? 2.560 2.685 -11.956 1.00 56.00 84 ALA A N 1
ATOM 610 C CA . ALA A 1 84 ? 3.486 3.619 -12.589 1.00 56.00 84 ALA A CA 1
ATOM 611 C C . ALA A 1 84 ? 4.935 3.109 -12.527 1.00 56.00 84 ALA A C 1
ATOM 613 O O . ALA A 1 84 ? 5.586 3.004 -13.561 1.00 56.00 84 ALA A O 1
ATOM 614 N N . TRP A 1 85 ? 5.403 2.668 -11.356 1.00 57.03 85 TRP A N 1
ATOM 615 C CA . TRP A 1 85 ? 6.739 2.090 -11.182 1.00 57.03 85 TRP A CA 1
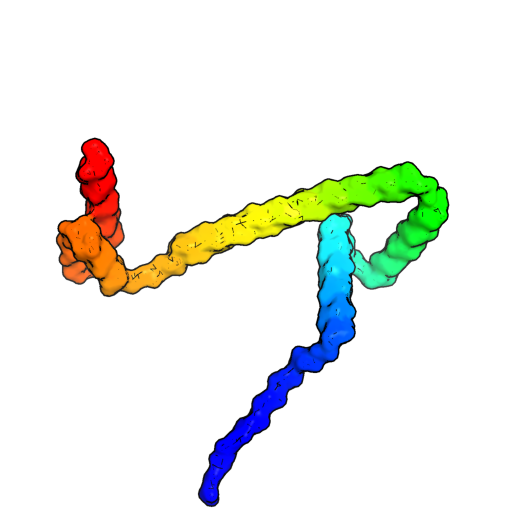ATOM 616 C C . TRP A 1 85 ? 6.959 0.832 -12.027 1.00 57.03 85 TRP A C 1
ATOM 618 O O . TRP A 1 85 ? 7.986 0.701 -12.682 1.00 57.03 85 TRP A O 1
ATOM 628 N N . LYS A 1 86 ? 5.991 -0.094 -12.068 1.00 68.56 86 LYS A N 1
ATOM 629 C CA . LYS A 1 86 ? 6.071 -1.284 -12.935 1.00 68.56 86 LYS A CA 1
ATOM 630 C C . LYS A 1 86 ? 6.046 -0.932 -14.421 1.00 68.56 86 LYS A C 1
ATOM 632 O O . LYS A 1 86 ? 6.600 -1.679 -15.220 1.00 68.56 86 LYS A O 1
ATOM 637 N N . SER A 1 87 ? 5.352 0.136 -14.806 1.00 52.97 87 SER A N 1
ATOM 638 C CA . SER A 1 87 ? 5.343 0.630 -16.185 1.00 52.97 87 SER A CA 1
ATOM 639 C C . SER A 1 87 ? 6.690 1.243 -16.552 1.00 52.97 87 SER A C 1
ATOM 641 O O . SER A 1 87 ? 7.249 0.898 -17.582 1.00 52.97 87 SER A O 1
ATOM 643 N N . TRP A 1 88 ? 7.240 2.081 -15.674 1.00 66.69 88 TRP A N 1
ATOM 644 C CA . TRP A 1 88 ? 8.553 2.694 -15.840 1.00 66.69 88 TRP A CA 1
ATOM 645 C C . TRP A 1 88 ? 9.678 1.653 -15.860 1.00 66.69 88 TRP A C 1
ATOM 647 O O . TRP A 1 88 ? 10.503 1.668 -16.765 1.00 66.69 88 TRP A O 1
ATOM 657 N N . ARG A 1 89 ? 9.660 0.682 -14.938 1.00 62.00 89 ARG A N 1
ATOM 658 C CA . ARG A 1 89 ? 10.619 -0.430 -14.928 1.00 62.00 89 ARG A CA 1
ATOM 659 C C . ARG A 1 89 ? 10.502 -1.291 -16.183 1.00 62.00 89 ARG A C 1
ATOM 661 O O . ARG A 1 89 ? 11.519 -1.582 -16.784 1.00 62.00 89 ARG A O 1
ATOM 668 N N . ARG A 1 90 ? 9.285 -1.628 -16.631 1.00 61.66 90 ARG A N 1
ATOM 669 C CA . ARG A 1 90 ? 9.111 -2.332 -17.913 1.00 61.66 90 ARG A CA 1
ATOM 670 C C . ARG A 1 90 ? 9.661 -1.529 -19.085 1.00 61.66 90 ARG A C 1
ATOM 672 O O . ARG A 1 90 ? 10.300 -2.121 -19.936 1.00 61.66 90 ARG A O 1
ATOM 679 N N . ALA A 1 91 ? 9.438 -0.216 -19.126 1.00 60.62 91 ALA A N 1
ATOM 680 C CA . ALA A 1 91 ? 10.010 0.634 -20.167 1.00 60.62 91 ALA A CA 1
ATOM 681 C C . ALA A 1 91 ? 11.547 0.615 -20.125 1.00 60.62 91 ALA A C 1
ATOM 683 O O . ALA A 1 91 ? 12.173 0.485 -21.168 1.00 60.62 91 ALA A O 1
ATOM 684 N N . GLN A 1 92 ? 12.158 0.661 -18.937 1.00 60.41 92 GLN A N 1
ATOM 685 C CA . GLN A 1 92 ? 13.607 0.492 -18.793 1.00 60.41 92 GLN A CA 1
ATOM 686 C C . GLN A 1 92 ? 14.090 -0.894 -19.227 1.00 60.41 92 GLN A C 1
ATOM 688 O O . GLN A 1 92 ? 15.073 -0.968 -19.950 1.00 60.41 92 GLN A O 1
ATOM 693 N N . ASP A 1 93 ? 13.399 -1.967 -18.842 1.00 61.00 93 ASP A N 1
ATOM 694 C CA . ASP A 1 93 ? 13.746 -3.338 -19.235 1.00 61.00 93 ASP A CA 1
ATOM 695 C C . ASP A 1 93 ? 13.625 -3.529 -20.763 1.00 61.00 93 ASP A C 1
ATOM 697 O O . ASP A 1 93 ? 14.470 -4.175 -21.376 1.00 61.00 93 ASP A O 1
ATOM 701 N N . LEU A 1 94 ? 12.615 -2.917 -21.397 1.00 57.66 94 LEU A N 1
ATOM 702 C CA . LEU A 1 94 ? 12.440 -2.868 -22.856 1.00 57.66 94 LEU A CA 1
ATOM 703 C C . LEU A 1 94 ? 13.538 -2.046 -23.548 1.00 57.66 94 LEU A C 1
ATOM 705 O O . LEU A 1 94 ? 14.005 -2.429 -24.616 1.00 57.66 94 LEU A O 1
ATOM 709 N N . HIS A 1 95 ? 13.978 -0.941 -22.943 1.00 52.72 95 HIS A N 1
ATOM 710 C CA . HIS A 1 95 ? 15.115 -0.160 -23.438 1.00 52.72 95 HIS A CA 1
ATOM 711 C C . HIS A 1 95 ? 16.475 -0.813 -23.143 1.00 52.72 95 HIS A C 1
ATOM 713 O O . HIS A 1 95 ? 17.469 -0.447 -23.764 1.00 52.72 95 HIS A O 1
ATOM 719 N N . ALA A 1 96 ? 16.530 -1.787 -22.234 1.00 51.50 96 ALA A N 1
ATOM 720 C CA . ALA A 1 96 ? 17.732 -2.531 -21.867 1.00 51.50 96 ALA A CA 1
ATOM 721 C C . ALA A 1 96 ? 17.941 -3.802 -22.711 1.00 51.50 96 ALA A C 1
ATOM 723 O O . ALA A 1 96 ? 18.684 -4.696 -22.302 1.00 51.50 96 ALA A O 1
ATOM 724 N N . ILE A 1 97 ? 17.313 -3.912 -23.889 1.00 60.75 97 ILE A N 1
ATOM 725 C CA . ILE A 1 97 ? 17.654 -4.968 -24.846 1.00 60.75 97 ILE A CA 1
ATOM 726 C C . ILE A 1 97 ? 19.040 -4.652 -25.417 1.00 60.75 97 ILE A C 1
ATOM 728 O O . ILE A 1 97 ? 19.194 -3.845 -26.333 1.00 60.75 97 ILE A O 1
ATOM 732 N N . THR A 1 98 ? 20.066 -5.295 -24.865 1.00 63.62 98 THR A N 1
ATOM 733 C CA . THR A 1 98 ? 21.423 -5.255 -25.411 1.00 63.62 98 THR A CA 1
ATOM 734 C C . THR A 1 98 ? 21.457 -6.103 -26.679 1.00 63.62 98 THR A C 1
ATOM 736 O O . THR A 1 98 ? 21.591 -7.325 -26.618 1.00 63.62 98 THR A O 1
ATOM 739 N N . LEU A 1 99 ? 21.297 -5.470 -27.838 1.00 73.38 99 LEU A N 1
ATOM 740 C CA . LEU A 1 99 ? 21.461 -6.147 -29.119 1.00 73.38 99 LEU A CA 1
ATOM 741 C C . LEU A 1 99 ? 22.950 -6.384 -29.378 1.00 73.38 99 LEU A C 1
ATOM 743 O O . LEU A 1 99 ? 23.770 -5.469 -29.281 1.00 73.38 99 LEU A O 1
ATOM 747 N N . SER A 1 100 ? 23.306 -7.618 -29.720 1.00 80.19 100 SER A N 1
ATOM 748 C CA . SER A 1 100 ? 24.631 -7.901 -30.268 1.00 80.19 100 SER A CA 1
ATOM 749 C C . SER A 1 100 ? 24.795 -7.213 -31.624 1.00 80.19 100 SER A C 1
ATOM 751 O O . SER A 1 100 ? 23.818 -6.999 -32.345 1.00 80.19 100 SER A O 1
ATOM 753 N N . SER A 1 101 ? 26.037 -6.931 -32.024 1.00 79.75 101 SER A N 1
ATOM 754 C CA . SER A 1 101 ? 26.319 -6.381 -33.354 1.00 79.75 101 SER A CA 1
ATOM 755 C C . SER A 1 101 ? 25.701 -7.226 -34.474 1.00 79.75 101 SER A C 1
ATOM 757 O O . SER A 1 101 ? 25.231 -6.660 -35.447 1.00 79.75 101 SER A O 1
ATOM 759 N N . GLY A 1 102 ? 25.641 -8.558 -34.326 1.00 83.12 102 GLY A N 1
ATOM 760 C CA . GLY A 1 102 ? 24.980 -9.447 -35.290 1.00 83.12 102 GLY A CA 1
ATOM 761 C C . GLY A 1 102 ? 23.471 -9.212 -35.388 1.00 83.12 102 GLY A C 1
ATOM 762 O O . GLY A 1 102 ? 22.951 -9.066 -36.485 1.00 83.12 102 GLY A O 1
ATOM 763 N N . GLN A 1 103 ? 22.785 -9.057 -34.256 1.00 83.69 103 GLN A N 1
ATOM 764 C CA . GLN A 1 103 ? 21.346 -8.764 -34.241 1.00 83.69 103 GLN A CA 1
ATOM 765 C C . GLN A 1 103 ? 21.029 -7.379 -34.813 1.00 83.69 103 GLN A C 1
ATOM 767 O O . GLN A 1 103 ? 20.026 -7.211 -35.495 1.00 83.69 103 GLN A O 1
ATOM 772 N N . VAL A 1 104 ? 21.891 -6.382 -34.582 1.00 83.12 104 VAL A N 1
ATOM 773 C CA . VAL A 1 104 ? 21.726 -5.059 -35.206 1.00 83.12 104 VAL A CA 1
ATOM 774 C C . VAL A 1 104 ? 21.857 -5.153 -36.729 1.00 83.12 104 VAL A C 1
ATOM 776 O O . VAL A 1 104 ? 21.100 -4.503 -37.442 1.00 83.12 104 VAL A O 1
ATOM 779 N N . ARG A 1 105 ? 22.770 -5.993 -37.235 1.00 87.19 105 ARG A N 1
ATOM 780 C CA . ARG A 1 105 ? 22.914 -6.253 -38.675 1.00 87.19 105 ARG A CA 1
ATOM 781 C C . ARG A 1 105 ? 21.681 -6.925 -39.269 1.00 87.19 105 ARG A C 1
ATOM 783 O O . ARG A 1 105 ? 21.179 -6.447 -40.276 1.00 87.19 105 ARG A O 1
ATOM 790 N N . GLU A 1 106 ? 21.166 -7.963 -38.613 1.00 86.62 106 GLU A N 1
ATOM 791 C CA . GLU A 1 106 ? 19.939 -8.652 -39.040 1.00 86.62 106 GLU A CA 1
ATOM 792 C C . GLU A 1 106 ? 18.745 -7.691 -39.125 1.00 86.62 106 GLU A C 1
ATOM 794 O O . GLU A 1 106 ? 17.954 -7.769 -40.060 1.00 86.62 106 GLU A O 1
ATOM 799 N N . ILE A 1 107 ? 18.633 -6.748 -38.182 1.00 84.75 107 ILE A N 1
ATOM 800 C CA . ILE A 1 107 ? 17.577 -5.730 -38.206 1.00 84.75 107 ILE A CA 1
ATOM 801 C C . ILE A 1 107 ? 17.777 -4.753 -39.374 1.00 84.75 107 ILE A C 1
ATOM 803 O O . ILE A 1 107 ? 16.808 -4.447 -40.060 1.00 84.75 107 ILE A O 1
ATOM 807 N N . ILE A 1 108 ? 19.004 -4.283 -39.628 1.00 85.62 108 ILE A N 1
ATOM 808 C CA . ILE A 1 108 ? 19.303 -3.393 -40.766 1.00 85.62 108 ILE A CA 1
ATOM 809 C C . ILE A 1 108 ? 18.935 -4.071 -42.093 1.00 85.62 108 ILE A C 1
ATOM 811 O O . ILE A 1 108 ? 18.256 -3.459 -42.913 1.00 85.62 108 ILE A O 1
ATOM 815 N N . GLU A 1 109 ? 19.311 -5.339 -42.278 1.00 87.06 109 GLU A N 1
ATOM 816 C CA . GLU A 1 109 ? 18.986 -6.108 -43.488 1.00 87.06 109 GLU A CA 1
ATOM 817 C C . GLU A 1 109 ? 17.481 -6.335 -43.638 1.00 87.06 109 GLU A C 1
ATOM 819 O O . GLU A 1 109 ? 16.938 -6.179 -44.731 1.00 87.06 109 GLU A O 1
ATOM 824 N N . ALA A 1 110 ? 16.787 -6.658 -42.543 1.00 86.19 110 ALA A N 1
ATOM 825 C CA . ALA A 1 110 ? 15.337 -6.838 -42.549 1.00 86.19 110 ALA A CA 1
ATOM 826 C C . ALA A 1 110 ? 14.576 -5.543 -42.883 1.00 86.19 110 ALA A C 1
ATOM 828 O O . ALA A 1 110 ? 13.477 -5.610 -43.431 1.00 86.19 110 ALA A O 1
ATOM 829 N N . LEU A 1 111 ? 15.160 -4.381 -42.574 1.00 83.19 111 LEU A N 1
ATOM 830 C CA . LEU A 1 111 ? 14.646 -3.058 -42.940 1.00 83.19 111 LEU A CA 1
ATOM 831 C C . LEU A 1 111 ? 15.065 -2.618 -44.357 1.00 83.19 111 LEU A C 1
ATOM 833 O O . LEU A 1 111 ? 14.721 -1.517 -44.766 1.00 83.19 111 LEU A O 1
ATOM 837 N N . GLY A 1 112 ? 15.800 -3.448 -45.108 1.00 82.44 112 GLY A N 1
ATOM 838 C CA . GLY A 1 112 ? 16.278 -3.127 -46.459 1.00 82.44 112 GLY A CA 1
ATOM 839 C C . GLY A 1 112 ? 17.515 -2.221 -46.506 1.00 82.44 112 GLY A C 1
ATOM 840 O O . GLY A 1 112 ? 17.951 -1.838 -47.592 1.00 82.44 112 GLY A O 1
ATOM 841 N N . GLY A 1 113 ? 18.103 -1.897 -45.351 1.00 82.06 113 GLY A N 1
ATOM 842 C CA . GLY A 1 113 ? 19.294 -1.060 -45.238 1.00 82.06 113 GLY A CA 1
ATOM 843 C C . GLY A 1 113 ? 20.594 -1.802 -45.567 1.00 82.06 113 GLY A C 1
ATOM 844 O O . GLY A 1 113 ? 20.668 -3.031 -45.566 1.00 82.06 113 GLY A O 1
ATOM 845 N N . GLN A 1 114 ? 21.658 -1.040 -45.829 1.00 84.06 114 GLN A N 1
ATOM 846 C CA . GLN A 1 114 ? 22.992 -1.590 -46.083 1.00 84.06 114 GLN A CA 1
ATOM 847 C C . GLN A 1 114 ? 23.775 -1.783 -44.782 1.00 84.06 114 GLN A C 1
ATOM 849 O O . GLN A 1 114 ? 23.974 -0.850 -44.004 1.00 84.06 114 GLN A O 1
ATOM 854 N N . THR A 1 115 ? 24.276 -2.996 -44.570 1.00 85.00 115 THR A N 1
ATOM 855 C CA . THR A 1 115 ? 24.956 -3.391 -43.338 1.00 85.00 115 THR A CA 1
ATOM 856 C C . THR A 1 115 ? 26.444 -3.013 -43.343 1.00 85.00 115 THR A C 1
ATOM 858 O O . THR A 1 115 ? 27.219 -3.595 -44.105 1.00 85.00 115 THR A O 1
ATOM 861 N N . PRO A 1 116 ? 26.924 -2.102 -42.476 1.00 83.00 116 PRO A N 1
ATOM 862 C CA . PRO A 1 116 ? 28.344 -1.771 -42.429 1.00 83.00 116 PRO A CA 1
ATOM 863 C C . PRO A 1 116 ? 29.177 -2.874 -41.752 1.00 83.00 116 PRO A C 1
ATOM 865 O O . PRO A 1 116 ? 28.837 -3.385 -40.680 1.00 83.00 116 PRO A O 1
ATOM 868 N N . GLU A 1 117 ? 30.342 -3.186 -42.328 1.00 80.12 117 GLU A N 1
ATOM 869 C CA . GLU A 1 117 ? 31.289 -4.148 -41.740 1.00 80.12 117 GLU A CA 1
ATOM 870 C C . GLU A 1 117 ? 31.865 -3.659 -40.403 1.00 80.12 117 GLU A C 1
ATOM 872 O O . GLU A 1 117 ? 32.091 -4.449 -39.483 1.00 80.12 117 GLU A O 1
ATOM 877 N N . ASN A 1 118 ? 32.059 -2.342 -40.264 1.00 84.56 118 ASN A N 1
ATOM 878 C CA . ASN A 1 118 ? 32.574 -1.742 -39.039 1.00 84.56 118 ASN A CA 1
ATOM 879 C C . ASN A 1 118 ? 31.468 -1.648 -37.966 1.00 84.56 118 ASN A C 1
ATOM 881 O O . ASN A 1 118 ? 30.509 -0.891 -38.149 1.00 84.56 118 ASN A O 1
ATOM 885 N N . PRO A 1 119 ? 31.621 -2.322 -36.809 1.00 78.25 119 PRO A N 1
ATOM 886 C CA . PRO A 1 119 ? 30.594 -2.370 -35.771 1.00 78.25 119 PRO A CA 1
ATOM 887 C C . PRO A 1 119 ? 30.266 -1.005 -35.151 1.00 78.25 119 PRO A C 1
ATOM 889 O O . PRO A 1 119 ? 29.145 -0.800 -34.698 1.00 78.25 119 PRO A O 1
ATOM 892 N N . THR A 1 120 ? 31.194 -0.042 -35.172 1.00 82.44 120 THR A N 1
ATOM 893 C CA . THR A 1 120 ? 30.938 1.318 -34.651 1.00 82.44 120 THR A CA 1
ATOM 894 C C . THR A 1 120 ? 29.948 2.117 -35.498 1.00 82.44 120 THR A C 1
ATOM 896 O O . THR A 1 120 ? 29.374 3.085 -35.009 1.00 82.44 120 THR A O 1
ATOM 899 N N . LYS A 1 121 ? 29.705 1.702 -36.748 1.00 85.38 121 LYS A N 1
ATOM 900 C CA . LYS A 1 121 ? 28.770 2.362 -37.671 1.00 85.38 121 LYS A CA 1
ATOM 901 C C . LYS A 1 121 ? 27.365 1.749 -37.664 1.00 85.38 121 LYS A C 1
ATOM 903 O O . LYS A 1 121 ? 26.477 2.284 -38.316 1.00 85.38 121 LYS A O 1
ATOM 908 N N . LEU A 1 122 ? 27.146 0.660 -36.921 1.00 83.62 122 LEU A N 1
ATOM 909 C CA . LEU A 1 122 ? 25.875 -0.075 -36.921 1.00 83.62 122 LEU A CA 1
ATOM 910 C C . LEU A 1 122 ? 24.706 0.732 -36.348 1.00 83.62 122 LEU A C 1
ATOM 912 O O . LEU A 1 122 ? 23.604 0.657 -36.871 1.00 83.62 122 LEU A O 1
ATOM 916 N N . VAL A 1 123 ? 24.941 1.536 -35.308 1.00 81.94 123 VAL A N 1
ATOM 917 C CA . VAL A 1 123 ? 23.887 2.380 -34.714 1.00 81.94 123 VAL A CA 1
ATOM 918 C C . VAL A 1 123 ? 23.429 3.463 -35.695 1.00 81.94 123 VAL A C 1
ATOM 920 O O . VAL A 1 123 ? 22.237 3.749 -35.784 1.00 81.94 123 VAL A O 1
ATOM 923 N N . LEU A 1 124 ? 24.368 4.035 -36.457 1.00 84.19 124 LEU A N 1
ATOM 924 C CA . LEU A 1 124 ? 24.067 5.045 -37.471 1.00 84.19 124 LEU A CA 1
ATOM 925 C C . LEU A 1 124 ? 23.256 4.438 -38.625 1.00 84.19 124 LEU A C 1
ATOM 927 O O . LEU A 1 124 ? 22.179 4.938 -38.921 1.00 84.19 124 LEU A O 1
ATOM 931 N N . ALA A 1 125 ? 23.711 3.308 -39.176 1.00 83.44 125 ALA A N 1
ATOM 932 C CA . ALA A 1 125 ? 23.015 2.607 -40.259 1.00 83.44 125 ALA A CA 1
ATOM 933 C C . ALA A 1 125 ? 21.615 2.105 -39.854 1.00 83.44 125 ALA A C 1
ATOM 935 O O . ALA A 1 125 ? 20.683 2.158 -40.649 1.00 83.44 125 ALA A O 1
ATOM 936 N N . LEU A 1 126 ? 21.435 1.665 -38.601 1.00 82.06 126 LEU A N 1
ATOM 937 C CA . LEU A 1 126 ? 20.113 1.312 -38.074 1.00 82.06 126 LEU A CA 1
ATOM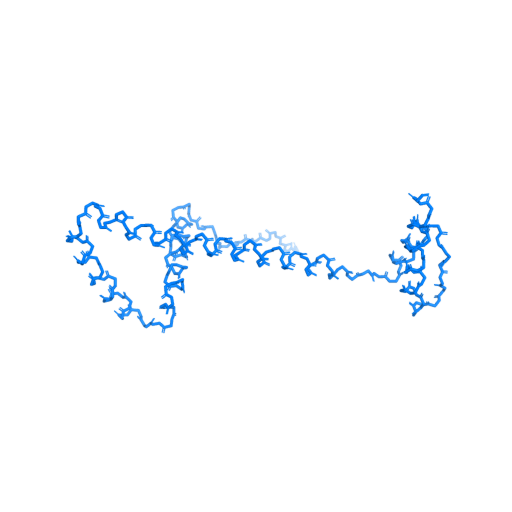 938 C C . LEU A 1 126 ? 19.189 2.532 -37.988 1.00 82.06 126 LEU A C 1
ATOM 940 O O . LEU A 1 126 ? 18.004 2.423 -38.285 1.00 82.06 126 LEU A O 1
ATOM 944 N N . THR A 1 127 ? 19.720 3.685 -37.576 1.00 82.62 127 THR A N 1
ATOM 945 C CA . THR A 1 127 ? 18.932 4.921 -37.489 1.00 82.62 127 THR A CA 1
ATOM 946 C C . THR A 1 127 ? 18.484 5.369 -38.878 1.00 82.62 127 THR A C 1
ATOM 948 O O . THR A 1 127 ? 17.309 5.672 -39.045 1.00 82.62 127 THR A O 1
ATOM 951 N N . GLU A 1 128 ? 19.386 5.331 -39.865 1.00 83.88 128 GLU A N 1
ATOM 952 C CA . GLU A 1 128 ? 19.103 5.658 -41.271 1.00 83.88 128 GLU A CA 1
ATOM 953 C C . GLU A 1 128 ? 18.013 4.749 -41.859 1.00 83.88 128 GLU A C 1
ATOM 955 O O . GLU A 1 128 ? 17.010 5.257 -42.363 1.00 83.88 128 GLU A O 1
ATOM 960 N N . ALA A 1 129 ? 18.141 3.428 -41.686 1.00 82.06 129 ALA A N 1
ATOM 961 C CA . ALA A 1 129 ? 17.148 2.457 -42.150 1.00 82.06 129 ALA A CA 1
ATOM 962 C C . ALA A 1 129 ? 15.766 2.654 -41.495 1.00 82.06 129 ALA A C 1
ATOM 964 O O . ALA A 1 129 ? 14.736 2.504 -42.145 1.00 82.06 129 ALA A O 1
ATOM 965 N N . LEU A 1 130 ? 15.719 3.023 -40.209 1.00 80.00 130 LEU A N 1
ATOM 966 C CA . LEU A 1 130 ? 14.458 3.318 -39.519 1.00 80.00 130 LEU A CA 1
ATOM 967 C C . LEU A 1 130 ? 13.798 4.613 -40.018 1.00 80.00 130 LEU A C 1
ATOM 969 O O . LEU A 1 130 ? 12.570 4.686 -40.050 1.00 80.00 130 LEU A O 1
ATOM 973 N N . THR A 1 131 ? 14.585 5.627 -40.391 1.00 77.06 131 THR A N 1
ATOM 974 C CA . THR A 1 131 ? 14.062 6.876 -40.969 1.00 77.06 131 THR A CA 1
ATOM 975 C C . THR A 1 131 ? 13.584 6.715 -42.410 1.00 77.06 131 THR A C 1
ATOM 977 O O . THR A 1 131 ? 12.508 7.216 -42.718 1.00 77.06 131 THR A O 1
ATOM 980 N N . GLU A 1 132 ? 14.295 5.972 -43.265 1.00 66.94 132 GLU A N 1
ATOM 981 C CA . GLU A 1 132 ? 13.863 5.726 -44.655 1.00 66.94 132 GLU A CA 1
ATOM 982 C C . GLU A 1 132 ? 12.556 4.919 -44.720 1.00 66.94 132 GLU A C 1
ATOM 984 O O . GLU A 1 132 ? 11.650 5.266 -45.475 1.00 66.94 132 GLU A O 1
ATOM 989 N N . VAL A 1 133 ? 12.393 3.908 -43.858 1.00 59.97 133 VAL A N 1
ATOM 990 C CA . VAL A 1 133 ? 11.142 3.128 -43.768 1.00 59.97 133 VAL A CA 1
ATOM 991 C C . VAL A 1 133 ? 9.954 3.981 -43.290 1.00 59.97 133 VAL A C 1
ATOM 993 O O . VAL A 1 133 ? 8.808 3.691 -43.634 1.00 59.97 133 VAL A O 1
ATOM 996 N N . CYS A 1 134 ? 10.192 5.047 -42.516 1.00 56.22 134 CYS A N 1
ATOM 997 C CA . CYS A 1 134 ? 9.121 5.965 -42.114 1.00 56.22 134 CYS A CA 1
ATOM 998 C C . CYS A 1 134 ? 8.639 6.849 -43.276 1.00 56.22 134 CYS A C 1
ATOM 1000 O O . CYS A 1 134 ? 7.446 7.145 -43.334 1.00 56.22 134 CYS A O 1
ATOM 1002 N N . ASP A 1 135 ? 9.519 7.223 -44.208 1.00 56.31 135 ASP A N 1
ATOM 1003 C CA . ASP A 1 135 ? 9.176 8.088 -45.346 1.00 56.31 135 ASP A CA 1
ATOM 1004 C C . ASP A 1 135 ? 8.439 7.338 -46.477 1.00 56.31 135 ASP A C 1
ATOM 1006 O O . ASP A 1 135 ? 7.635 7.940 -47.184 1.00 56.31 135 ASP A O 1
ATOM 1010 N N . GLU A 1 136 ? 8.616 6.018 -46.618 1.00 52.53 136 GLU A N 1
ATOM 1011 C CA . GLU A 1 136 ? 7.896 5.204 -47.620 1.00 52.53 136 GLU A CA 1
ATOM 1012 C C . GLU A 1 136 ? 6.431 4.879 -47.252 1.00 52.53 136 GLU A C 1
ATOM 1014 O O . GLU A 1 136 ? 5.702 4.293 -48.055 1.00 52.53 136 GLU A O 1
ATOM 1019 N N . THR A 1 137 ? 5.971 5.258 -46.053 1.00 48.47 137 THR A N 1
ATOM 1020 C CA . THR A 1 137 ? 4.595 4.993 -45.577 1.00 48.47 137 THR A CA 1
ATOM 1021 C C . THR A 1 137 ? 3.697 6.236 -45.493 1.00 48.47 137 THR A C 1
ATOM 1023 O O . THR A 1 137 ? 2.585 6.141 -44.964 1.00 48.47 137 THR A O 1
ATOM 1026 N N . ALA A 1 138 ? 4.153 7.377 -46.026 1.00 43.22 138 ALA A N 1
ATOM 1027 C CA . ALA A 1 138 ? 3.410 8.641 -46.101 1.00 43.22 138 ALA A CA 1
ATOM 1028 C C . ALA A 1 138 ? 2.644 8.828 -47.424 1.00 43.22 138 ALA A C 1
ATOM 1030 O O . ALA A 1 138 ? 3.170 8.446 -48.493 1.00 43.22 138 ALA A O 1
#

Secondary structure (DSSP, 8-state):
---------------HHHHHHHHHHHHHHHHHHHTT-TTS-HHHHHHHHHHHHHHHHH--HHHHHHHHHHHHHHHHHHHHHHHHHHHHHHHHHHHT----HHHHHHHHHHTT----SSGGGHHHHHHHHHHHHHHTT-

pLDDT: mean 74.78, std 16.17, range [36.34, 97.44]

Radius of gyration: 28.31 Å; chains: 1; bounding box: 53×56×70 Å